Protein AF-A0A934FC05-F1 (afdb_monomer_lite)

Secondary structure (DSSP, 8-state):
-HHHHHHHHHHHHHHHHHHHHHHHHHHHHHHHHHHHHTPEEPTTS-EE--HHHHHHHHHHHHHH--TTEEEEEEEEEEETTEEEEEEEEEEE---SSSPP-EEEEEEEEEPPTT-STT--

Structure (mmCIF, N/CA/C/O backbone):
data_AF-A0A934FC05-F1
#
_entry.id   AF-A0A934FC05-F1
#
loop_
_atom_site.group_PDB
_atom_site.id
_atom_site.type_symbol
_atom_site.label_atom_id
_atom_site.label_alt_id
_atom_site.label_comp_id
_atom_site.label_asym_id
_atom_site.label_entity_id
_atom_site.label_seq_id
_atom_site.pdbx_PDB_ins_code
_atom_site.Cartn_x
_atom_site.Cartn_y
_atom_site.Cartn_z
_atom_site.occupancy
_atom_site.B_iso_or_equiv
_atom_site.auth_seq_id
_atom_site.auth_comp_id
_atom_site.auth_asym_id
_atom_site.auth_atom_id
_atom_site.pdbx_PDB_model_num
ATOM 1 N N . MET A 1 1 ? 34.378 2.377 -24.414 1.00 62.81 1 MET A N 1
ATOM 2 C CA . MET A 1 1 ? 33.024 2.973 -24.472 1.00 62.81 1 MET A CA 1
ATOM 3 C C . MET A 1 1 ? 31.894 2.089 -23.912 1.00 62.81 1 MET A C 1
ATOM 5 O O . MET A 1 1 ? 31.074 2.661 -23.210 1.00 62.81 1 MET A O 1
ATOM 9 N N . PRO A 1 2 ? 31.811 0.752 -24.110 1.00 78.38 2 PRO A N 1
ATOM 10 C CA . PRO A 1 2 ? 30.619 -0.014 -23.688 1.00 78.38 2 PRO A CA 1
ATOM 11 C C . PRO A 1 2 ? 30.460 -0.163 -22.161 1.00 78.38 2 PRO A C 1
ATOM 13 O O . PRO A 1 2 ? 29.342 -0.198 -21.657 1.00 78.38 2 PRO A O 1
ATOM 16 N N . ILE A 1 3 ? 31.567 -0.183 -21.410 1.00 87.00 3 ILE A N 1
ATOM 17 C CA . ILE A 1 3 ? 31.554 -0.315 -19.941 1.00 87.00 3 ILE A CA 1
ATOM 18 C C . ILE A 1 3 ? 30.929 0.916 -19.271 1.00 87.00 3 ILE A C 1
ATOM 20 O O . ILE A 1 3 ? 30.134 0.775 -18.348 1.00 87.00 3 ILE A O 1
ATOM 24 N N . MET A 1 4 ? 31.233 2.120 -19.767 1.00 89.38 4 MET A N 1
ATOM 25 C CA . MET A 1 4 ? 30.676 3.363 -19.221 1.00 89.38 4 MET A CA 1
ATOM 26 C C . MET A 1 4 ? 29.159 3.432 -19.411 1.00 89.38 4 MET A C 1
ATOM 28 O O . MET A 1 4 ? 28.445 3.822 -18.494 1.00 89.38 4 MET A O 1
ATOM 32 N N . SER A 1 5 ? 28.650 3.002 -20.568 1.00 87.19 5 SER A N 1
ATOM 33 C CA . SER A 1 5 ? 27.208 2.960 -20.833 1.00 87.19 5 SER A CA 1
ATOM 34 C C . SER A 1 5 ? 26.481 1.968 -19.920 1.00 87.19 5 SER A C 1
ATOM 36 O O . SER A 1 5 ? 25.445 2.314 -19.361 1.00 87.19 5 SER A O 1
ATOM 38 N N . LEU A 1 6 ? 27.039 0.769 -19.712 1.00 88.12 6 LEU A N 1
ATOM 39 C CA . LEU A 1 6 ? 26.477 -0.221 -18.780 1.00 88.12 6 LEU A CA 1
ATOM 40 C C . LEU A 1 6 ? 26.489 0.283 -17.334 1.00 88.12 6 LEU A C 1
ATOM 42 O O . LEU A 1 6 ? 25.517 0.095 -16.607 1.00 88.12 6 LEU A O 1
ATOM 46 N N . PHE A 1 7 ? 27.564 0.964 -16.935 1.00 89.50 7 PHE A N 1
ATOM 47 C CA . PHE A 1 7 ? 27.677 1.564 -15.611 1.00 89.50 7 PHE A CA 1
ATOM 48 C C . PHE A 1 7 ? 26.612 2.647 -15.381 1.00 89.50 7 PHE A C 1
ATOM 50 O O . PHE A 1 7 ? 25.906 2.613 -14.374 1.00 89.50 7 PHE A O 1
ATOM 57 N N . LEU A 1 8 ? 26.433 3.561 -16.341 1.00 91.19 8 LEU A N 1
ATOM 58 C CA . LEU A 1 8 ? 25.408 4.608 -16.266 1.00 91.19 8 LEU A CA 1
ATOM 59 C C . LEU A 1 8 ? 23.987 4.030 -16.252 1.00 91.19 8 LEU A C 1
ATOM 61 O O . LEU A 1 8 ? 23.158 4.475 -15.459 1.00 91.19 8 LEU A O 1
ATOM 65 N N . LEU A 1 9 ? 23.715 3.009 -17.071 1.00 90.38 9 LEU A N 1
ATOM 66 C CA . LEU A 1 9 ? 22.433 2.298 -17.057 1.00 90.38 9 LEU A CA 1
ATOM 67 C C . LEU A 1 9 ? 22.178 1.608 -15.713 1.00 90.38 9 LEU A C 1
ATOM 69 O O . LEU A 1 9 ? 21.054 1.651 -15.219 1.00 90.38 9 LEU A O 1
ATOM 73 N N . GLY A 1 10 ? 23.208 1.025 -15.095 1.00 90.00 10 GLY A N 1
ATOM 74 C CA . GLY A 1 10 ? 23.106 0.424 -13.764 1.00 90.00 10 GLY A CA 1
ATOM 75 C C . GLY A 1 10 ? 22.768 1.443 -12.675 1.00 90.00 10 GLY A C 1
ATOM 76 O O . GLY A 1 10 ? 21.893 1.189 -11.846 1.00 90.00 10 GLY A O 1
ATOM 77 N N . ILE A 1 11 ? 23.399 2.623 -12.703 1.00 92.00 11 ILE A N 1
ATOM 78 C CA . ILE A 1 11 ? 23.074 3.716 -11.772 1.00 92.00 11 ILE A CA 1
ATOM 79 C C . ILE A 1 11 ? 21.636 4.190 -11.983 1.00 92.00 11 ILE A C 1
ATOM 81 O O . ILE A 1 11 ? 20.902 4.354 -11.010 1.00 92.00 11 ILE A O 1
ATOM 85 N N . LEU A 1 12 ? 21.214 4.376 -13.235 1.00 92.50 12 LEU A N 1
ATOM 86 C CA . LEU A 1 12 ? 19.858 4.814 -13.555 1.00 92.50 12 LEU A CA 1
ATOM 87 C C . LEU A 1 12 ? 18.809 3.786 -13.095 1.00 92.50 12 LEU A C 1
ATOM 89 O O . LEU A 1 12 ? 17.814 4.156 -12.471 1.00 92.50 12 LEU A O 1
ATOM 93 N N . ASP A 1 13 ? 19.053 2.494 -13.335 1.00 90.81 13 ASP A N 1
ATOM 94 C CA . ASP A 1 13 ? 18.189 1.396 -12.883 1.00 90.81 13 ASP A CA 1
ATOM 95 C C . ASP A 1 13 ? 18.052 1.366 -11.356 1.00 90.81 13 ASP A C 1
ATOM 97 O O . ASP A 1 13 ? 16.942 1.245 -10.822 1.00 90.81 13 ASP A O 1
ATOM 101 N N . TYR A 1 14 ? 19.167 1.561 -10.646 1.00 90.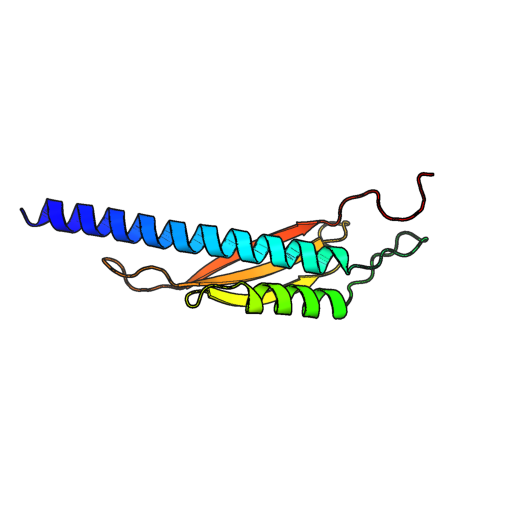69 14 TYR A N 1
ATOM 102 C CA . TYR A 1 14 ? 19.182 1.663 -9.191 1.00 90.69 14 TYR A CA 1
ATOM 103 C C . TYR A 1 14 ? 18.429 2.901 -8.693 1.00 90.69 14 TYR A C 1
ATOM 105 O O . TYR A 1 14 ? 17.572 2.780 -7.815 1.00 90.69 14 TYR A O 1
ATOM 113 N N . MET A 1 15 ? 18.710 4.082 -9.249 1.00 93.69 15 MET A N 1
ATOM 114 C CA . MET A 1 15 ? 18.087 5.343 -8.835 1.00 93.69 15 MET A CA 1
ATOM 115 C C . MET A 1 15 ? 16.573 5.315 -9.030 1.00 93.69 15 MET A C 1
ATOM 117 O O . MET A 1 15 ? 15.832 5.631 -8.101 1.00 93.69 15 MET A O 1
ATOM 121 N N . VAL A 1 16 ? 16.098 4.867 -10.197 1.00 93.88 16 VAL A N 1
ATOM 122 C CA . VAL A 1 16 ? 14.657 4.778 -10.474 1.00 93.88 16 VAL A CA 1
ATOM 123 C C . VAL A 1 16 ? 14.000 3.731 -9.580 1.00 93.88 16 VAL A C 1
ATOM 125 O O . VAL A 1 16 ? 12.926 3.981 -9.038 1.00 93.88 16 VAL A O 1
ATOM 128 N N . THR A 1 17 ? 14.639 2.577 -9.366 1.00 93.25 17 THR A N 1
ATOM 129 C CA . THR A 1 17 ? 14.099 1.562 -8.448 1.00 93.25 17 THR A CA 1
ATOM 130 C C . THR A 1 17 ? 13.984 2.101 -7.021 1.00 93.25 17 THR A C 1
ATOM 132 O O . THR A 1 17 ? 12.951 1.898 -6.387 1.00 93.25 17 THR A O 1
ATOM 135 N N . ASN A 1 18 ? 14.985 2.837 -6.530 1.00 93.12 18 ASN A N 1
ATOM 136 C CA . ASN A 1 18 ? 14.934 3.450 -5.201 1.00 93.12 18 ASN A CA 1
ATOM 137 C C . ASN A 1 18 ? 13.875 4.548 -5.103 1.00 93.12 18 ASN A C 1
ATOM 139 O O . ASN A 1 18 ? 13.139 4.576 -4.122 1.00 93.12 18 ASN A O 1
ATOM 143 N N . ALA A 1 19 ? 13.741 5.403 -6.120 1.00 94.62 19 ALA A N 1
ATOM 144 C CA . ALA A 1 19 ? 12.694 6.422 -6.151 1.00 94.62 19 ALA A CA 1
ATOM 145 C C . ALA A 1 19 ? 11.298 5.787 -6.051 1.00 94.62 19 ALA A C 1
ATOM 147 O O . ALA A 1 19 ? 10.494 6.189 -5.212 1.00 94.62 19 ALA A O 1
ATOM 148 N N . ARG A 1 20 ? 11.050 4.717 -6.821 1.00 94.94 20 ARG A N 1
ATOM 149 C CA . ARG A 1 20 ? 9.793 3.955 -6.755 1.00 94.94 20 ARG A CA 1
ATOM 150 C C . ARG A 1 20 ? 9.554 3.336 -5.378 1.00 94.94 20 ARG A C 1
ATOM 152 O O . ARG A 1 20 ? 8.428 3.358 -4.881 1.00 94.94 20 ARG A O 1
ATOM 159 N N . VAL A 1 21 ? 10.592 2.768 -4.759 1.00 95.00 21 VAL A N 1
ATOM 160 C CA . VAL A 1 21 ? 10.509 2.209 -3.397 1.00 95.00 21 VAL A CA 1
ATOM 161 C C . VAL A 1 21 ? 10.155 3.300 -2.391 1.00 95.00 21 VAL A C 1
ATOM 163 O O . VAL A 1 21 ? 9.237 3.116 -1.603 1.00 95.00 21 VAL A O 1
ATOM 166 N N . MET A 1 22 ? 10.822 4.450 -2.438 1.00 95.31 22 MET A N 1
ATOM 167 C CA . MET A 1 22 ? 10.565 5.547 -1.503 1.00 95.31 22 MET A CA 1
ATOM 168 C C . MET A 1 22 ? 9.159 6.133 -1.662 1.00 95.31 22 MET A C 1
ATOM 170 O O . MET A 1 22 ? 8.479 6.355 -0.663 1.00 95.31 22 MET A O 1
ATOM 174 N N . GLU A 1 23 ? 8.682 6.311 -2.897 1.00 95.69 23 GLU A N 1
ATOM 175 C CA . GLU A 1 23 ? 7.313 6.778 -3.159 1.00 95.69 23 GLU A CA 1
ATOM 176 C C . GLU A 1 23 ? 6.274 5.795 -2.594 1.00 95.69 23 GLU A C 1
ATOM 178 O O . GLU A 1 23 ? 5.316 6.182 -1.928 1.00 95.69 23 GLU A O 1
ATOM 183 N N . THR A 1 24 ? 6.499 4.494 -2.775 1.00 95.12 24 THR A N 1
ATOM 184 C CA . THR A 1 24 ? 5.593 3.461 -2.251 1.00 95.12 24 THR A CA 1
ATOM 185 C C . THR A 1 24 ? 5.664 3.283 -0.741 1.00 95.12 24 THR A C 1
ATOM 187 O O . THR A 1 24 ? 4.636 2.978 -0.137 1.00 95.12 24 THR A O 1
ATOM 190 N N . VAL A 1 25 ? 6.825 3.510 -0.121 1.00 95.88 25 VAL A N 1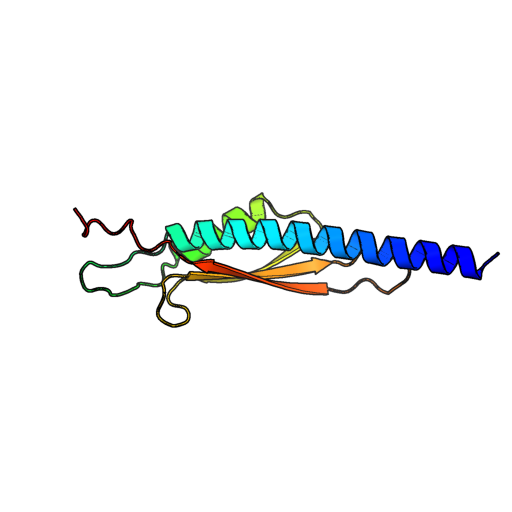
ATOM 191 C CA . VAL A 1 25 ? 6.959 3.613 1.340 1.00 95.88 25 VAL A CA 1
ATOM 192 C C . VAL A 1 25 ? 6.121 4.776 1.858 1.00 95.88 25 VAL A C 1
ATOM 194 O O . VAL A 1 25 ? 5.339 4.570 2.779 1.00 95.88 25 VAL A O 1
ATOM 197 N N . ALA A 1 26 ? 6.221 5.960 1.247 1.00 95.19 26 ALA A N 1
ATOM 198 C CA . ALA A 1 26 ? 5.462 7.134 1.676 1.00 95.19 26 ALA A CA 1
ATOM 199 C C . ALA A 1 26 ? 3.943 6.901 1.592 1.00 95.19 26 ALA A C 1
ATOM 201 O O . ALA A 1 26 ? 3.209 7.202 2.533 1.00 95.19 26 ALA A O 1
ATOM 202 N N . VAL A 1 27 ? 3.468 6.291 0.500 1.00 95.69 27 VAL A N 1
ATOM 203 C CA . VAL A 1 27 ? 2.047 5.933 0.352 1.00 95.69 27 VAL A CA 1
ATOM 204 C C . VAL A 1 27 ? 1.622 4.856 1.357 1.00 95.69 27 VAL A C 1
ATOM 206 O O . VAL A 1 27 ? 0.540 4.951 1.939 1.00 95.69 27 VAL A O 1
ATOM 209 N N . ALA A 1 28 ? 2.453 3.832 1.582 1.00 95.31 28 ALA A N 1
ATOM 210 C CA . ALA A 1 28 ? 2.173 2.784 2.563 1.00 95.31 28 ALA A CA 1
ATOM 211 C C . ALA A 1 28 ? 2.117 3.334 3.992 1.00 95.31 28 ALA A C 1
ATOM 213 O O . ALA A 1 28 ? 1.253 2.919 4.761 1.00 95.31 28 ALA A O 1
ATOM 214 N N . ASP A 1 29 ? 2.999 4.273 4.332 1.00 94.56 29 ASP A N 1
ATOM 215 C CA . ASP A 1 29 ? 3.050 4.911 5.644 1.00 94.56 29 ASP A CA 1
ATOM 216 C C . ASP A 1 29 ? 1.836 5.812 5.891 1.00 94.56 29 ASP A C 1
ATOM 218 O O . ASP A 1 29 ? 1.190 5.707 6.935 1.00 94.56 29 ASP A O 1
ATOM 222 N N . LEU A 1 30 ? 1.442 6.613 4.895 1.00 93.44 30 LEU A N 1
ATOM 223 C CA . LEU A 1 30 ? 0.216 7.411 4.952 1.00 93.44 30 LEU A CA 1
ATOM 224 C C . LEU A 1 30 ? -1.024 6.526 5.146 1.00 93.44 30 LEU A C 1
ATOM 226 O O . LEU A 1 30 ? -1.856 6.792 6.013 1.00 93.44 30 LEU A O 1
ATOM 230 N N . ALA A 1 31 ? -1.135 5.450 4.363 1.00 94.44 31 ALA A N 1
ATOM 231 C CA . ALA A 1 31 ? -2.229 4.491 4.478 1.00 94.44 31 ALA A CA 1
ATOM 232 C C . ALA A 1 31 ? -2.250 3.800 5.849 1.00 94.44 31 ALA A C 1
ATOM 234 O O . ALA A 1 31 ? -3.317 3.623 6.436 1.00 94.44 31 ALA A O 1
ATOM 235 N N . ALA A 1 32 ? -1.080 3.434 6.375 1.00 92.81 32 ALA A N 1
ATOM 236 C CA . ALA A 1 32 ? -0.951 2.805 7.681 1.00 92.81 32 ALA A CA 1
ATOM 237 C C . ALA 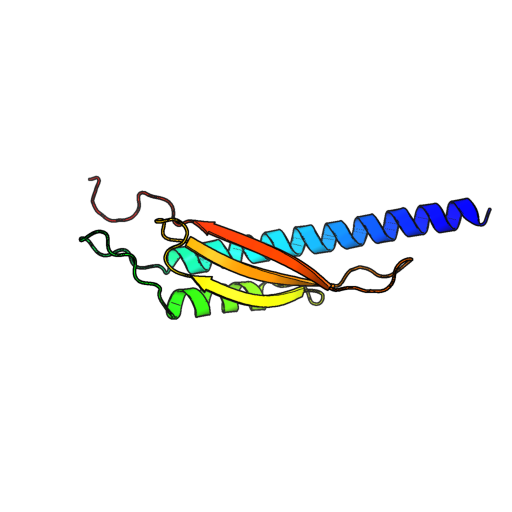A 1 32 ? -1.393 3.746 8.811 1.00 92.81 32 ALA A C 1
ATOM 239 O O . ALA A 1 32 ? -2.138 3.325 9.694 1.00 92.81 32 ALA A O 1
ATOM 240 N N . HIS A 1 33 ? -1.014 5.024 8.760 1.00 91.44 33 HIS A N 1
ATOM 241 C CA . HIS A 1 33 ? -1.479 6.018 9.729 1.00 91.44 33 HIS A CA 1
ATOM 242 C C . HIS A 1 33 ? -2.985 6.283 9.614 1.00 91.44 33 HIS A C 1
ATOM 244 O O . HIS A 1 33 ? -3.660 6.343 10.639 1.00 91.44 33 HIS A O 1
ATOM 250 N N . ALA A 1 34 ? -3.532 6.362 8.397 1.00 89.94 34 ALA A N 1
ATOM 251 C CA . ALA A 1 34 ? -4.973 6.521 8.189 1.00 89.94 34 ALA A CA 1
ATOM 252 C C . ALA A 1 34 ? -5.774 5.339 8.767 1.00 89.94 34 ALA A C 1
ATOM 254 O O . ALA A 1 34 ? -6.760 5.541 9.467 1.00 89.94 34 ALA A O 1
ATOM 255 N N . GLY A 1 35 ? -5.325 4.099 8.542 1.00 88.25 35 GLY A N 1
ATOM 256 C CA . GLY A 1 35 ? -5.963 2.922 9.142 1.00 88.25 35 GLY A CA 1
ATOM 257 C C . GLY A 1 35 ? -5.784 2.841 10.656 1.00 88.25 35 GLY A C 1
ATOM 258 O O . GLY A 1 35 ? -6.682 2.374 11.351 1.00 88.25 35 GLY A O 1
ATOM 259 N N . ALA A 1 36 ? -4.645 3.306 11.178 1.00 87.88 36 ALA A N 1
ATOM 260 C CA . ALA A 1 36 ? -4.396 3.341 12.614 1.00 87.88 36 ALA A CA 1
ATOM 261 C C . ALA A 1 36 ? -5.320 4.328 13.340 1.00 87.88 36 ALA A C 1
ATOM 263 O O . ALA A 1 36 ? -5.754 4.012 14.441 1.00 87.88 36 ALA A O 1
ATOM 264 N N . GLN A 1 37 ? -5.658 5.472 12.730 1.00 84.94 37 GLN A N 1
ATOM 265 C CA . GLN A 1 37 ? -6.600 6.462 13.284 1.00 84.94 37 GLN A CA 1
ATOM 266 C C . GLN A 1 37 ? -8.025 5.918 13.465 1.00 84.94 37 GLN A C 1
ATOM 268 O O . GLN A 1 37 ? -8.750 6.388 14.334 1.00 84.94 37 GLN A O 1
ATOM 273 N N . GLU A 1 38 ? -8.396 4.893 12.700 1.00 84.94 38 GLU A N 1
ATOM 274 C CA . GLU A 1 38 ? -9.701 4.228 12.785 1.00 84.94 38 GLU A CA 1
ATOM 275 C C . GLU A 1 38 ? -9.731 3.104 13.845 1.00 84.94 38 GLU A C 1
ATOM 277 O O . GLU A 1 38 ? -10.725 2.388 14.004 1.00 84.94 38 GLU A O 1
ATOM 282 N N . ILE A 1 39 ? -8.626 2.886 14.568 1.00 81.06 39 ILE A N 1
ATOM 283 C CA . ILE A 1 39 ? -8.570 1.901 15.649 1.00 81.06 39 ILE A CA 1
ATOM 284 C C . ILE A 1 39 ? -9.266 2.482 16.877 1.00 81.06 39 ILE A C 1
ATOM 286 O O . ILE A 1 39 ? -8.826 3.472 17.459 1.00 81.06 39 ILE A O 1
ATOM 290 N N . THR A 1 40 ? -10.333 1.820 17.316 1.00 75.44 40 THR A N 1
ATOM 291 C CA . THR A 1 40 ? -11.030 2.189 18.547 1.00 75.44 40 THR A CA 1
ATOM 292 C C . THR A 1 40 ? -10.321 1.588 19.759 1.00 75.44 40 THR A C 1
ATOM 294 O O . THR A 1 40 ? -10.141 0.369 19.867 1.00 75.44 40 THR A O 1
ATOM 297 N N . VAL A 1 41 ? -9.936 2.457 20.692 1.00 75.81 41 VAL A N 1
ATOM 298 C CA . VAL A 1 41 ? -9.430 2.077 22.014 1.00 75.81 41 VAL A CA 1
ATOM 299 C C . VAL A 1 41 ? -10.556 2.302 23.014 1.00 75.81 41 VAL A C 1
ATOM 301 O O . VAL A 1 41 ? -11.050 3.423 23.147 1.00 75.81 41 VAL A O 1
ATOM 304 N N . LEU A 1 42 ? -11.003 1.236 23.670 1.00 75.62 42 LEU A N 1
ATOM 305 C CA . LEU A 1 42 ? -12.054 1.328 24.676 1.00 75.62 42 LEU A CA 1
ATOM 306 C C . LEU A 1 42 ? -11.503 1.934 25.983 1.00 75.62 42 LEU A C 1
ATOM 308 O O . LEU A 1 42 ? -10.297 1.865 26.237 1.00 75.62 42 LEU A O 1
ATOM 312 N N . PRO A 1 43 ? -12.376 2.494 26.844 1.00 68.12 43 PRO A N 1
ATOM 313 C CA . PRO A 1 43 ? -11.979 3.071 28.135 1.00 68.12 43 PRO A CA 1
ATOM 314 C C . PRO A 1 43 ? -11.316 2.080 29.104 1.00 68.12 43 PRO A C 1
ATOM 316 O O . PRO A 1 43 ? -10.606 2.494 30.013 1.00 68.12 43 PRO A O 1
ATOM 319 N N . ASP A 1 44 ? -11.528 0.777 28.913 1.00 74.50 44 ASP A N 1
ATOM 320 C CA . ASP A 1 44 ? -10.881 -0.303 29.669 1.00 74.50 44 ASP A CA 1
ATOM 321 C C . ASP A 1 44 ? -9.462 -0.636 29.157 1.00 74.50 44 ASP A C 1
ATOM 323 O O . ASP A 1 44 ? -8.814 -1.562 29.647 1.00 74.50 44 ASP A O 1
ATOM 327 N N . GLY A 1 45 ? -8.972 0.105 28.155 1.00 68.88 45 GLY A N 1
ATOM 328 C CA . GLY A 1 45 ? -7.679 -0.117 27.511 1.00 68.88 45 GLY A CA 1
ATOM 329 C C . GLY A 1 45 ? -7.684 -1.255 26.487 1.00 68.88 45 GLY A C 1
ATOM 330 O O . GLY A 1 45 ? -6.619 -1.616 25.967 1.00 68.88 45 GLY A O 1
ATOM 331 N N . THR A 1 46 ? -8.845 -1.838 26.167 1.00 74.94 46 THR A N 1
ATOM 332 C CA . THR A 1 46 ? -8.929 -2.851 25.113 1.00 74.94 46 THR A CA 1
ATOM 333 C C . THR A 1 46 ? -8.810 -2.199 23.735 1.00 74.94 46 THR A C 1
ATOM 335 O O . THR A 1 46 ? -9.473 -1.222 23.392 1.00 74.94 46 THR A O 1
ATOM 338 N N . ILE A 1 47 ? -7.899 -2.741 22.925 1.00 72.38 47 ILE A N 1
ATOM 339 C CA . ILE A 1 47 ? -7.659 -2.301 21.550 1.00 72.38 47 ILE A CA 1
ATOM 340 C C . ILE A 1 47 ? -8.422 -3.260 20.651 1.00 72.38 47 ILE A C 1
ATOM 342 O O . ILE A 1 47 ? -8.054 -4.435 20.555 1.00 72.38 47 ILE A O 1
ATOM 346 N N . THR A 1 48 ? -9.463 -2.770 19.988 1.00 69.56 48 THR A N 1
ATOM 347 C CA . THR A 1 48 ? -10.217 -3.580 19.030 1.00 69.56 48 THR A CA 1
ATOM 348 C C . THR A 1 48 ? -9.655 -3.370 17.630 1.00 69.56 48 THR A C 1
ATOM 350 O O . THR A 1 48 ? -9.550 -2.253 17.132 1.00 69.56 48 THR A O 1
ATOM 353 N N . ALA A 1 49 ? -9.235 -4.464 16.991 1.00 66.88 49 ALA A N 1
ATOM 354 C CA . ALA A 1 49 ? -8.856 -4.446 15.586 1.00 66.88 49 ALA A CA 1
ATOM 355 C C . ALA A 1 49 ? -10.113 -4.189 14.748 1.00 66.88 49 ALA A C 1
ATOM 357 O O . ALA A 1 49 ? -10.995 -5.044 14.680 1.00 66.88 49 ALA A O 1
ATOM 358 N N . THR A 1 50 ? -10.221 -3.009 14.141 1.00 70.38 50 THR A N 1
ATOM 359 C CA . THR A 1 50 ? -11.403 -2.651 13.358 1.00 70.38 50 THR A CA 1
ATOM 360 C C . THR A 1 50 ? -11.233 -3.117 11.911 1.00 70.38 50 THR A C 1
ATOM 362 O O . THR A 1 50 ? -10.280 -2.762 11.213 1.00 70.38 50 THR A O 1
ATOM 365 N N . THR A 1 51 ? -12.195 -3.901 11.415 1.00 77.19 51 THR A N 1
ATOM 366 C CA . THR A 1 51 ? -12.315 -4.210 9.977 1.00 77.19 51 THR A CA 1
ATOM 367 C C . THR A 1 51 ? -12.439 -2.922 9.154 1.00 77.19 51 THR A C 1
ATOM 369 O O . THR A 1 51 ? -11.956 -2.861 8.025 1.00 77.19 51 THR A O 1
ATOM 372 N N . ALA A 1 52 ? -13.014 -1.871 9.754 1.00 82.19 52 ALA A N 1
ATOM 373 C CA . ALA A 1 52 ? -13.050 -0.520 9.208 1.00 82.19 52 ALA A CA 1
ATOM 374 C C . ALA A 1 52 ? -11.639 0.029 8.938 1.00 82.19 52 ALA A C 1
ATOM 376 O O . ALA A 1 52 ? -11.358 0.404 7.803 1.00 82.19 52 ALA A O 1
ATOM 377 N N . GLY A 1 53 ? -10.714 -0.029 9.907 1.00 85.38 53 GLY A N 1
ATOM 378 C CA . GLY A 1 53 ? -9.339 0.448 9.722 1.00 85.38 53 GLY A CA 1
ATOM 379 C C . GLY A 1 53 ? -8.598 -0.266 8.592 1.00 85.38 53 GLY A C 1
ATOM 380 O O . GLY A 1 53 ? -7.911 0.382 7.800 1.00 85.38 53 GLY A O 1
ATOM 381 N N . ASN A 1 54 ? -8.813 -1.579 8.434 1.00 90.25 54 ASN A N 1
ATOM 382 C CA . ASN A 1 54 ? -8.267 -2.328 7.295 1.00 90.25 54 ASN A CA 1
ATOM 383 C C . ASN A 1 54 ? -8.790 -1.795 5.952 1.00 90.25 54 ASN A C 1
ATOM 385 O O . ASN A 1 54 ? -8.015 -1.618 5.009 1.00 90.25 54 ASN A O 1
ATOM 389 N N . GLY A 1 55 ? -10.098 -1.532 5.871 1.00 91.69 55 GLY A N 1
ATOM 390 C CA . GLY A 1 55 ? -10.740 -0.979 4.679 1.00 91.69 55 GLY A CA 1
ATOM 391 C C . GLY A 1 55 ? -10.262 0.437 4.354 1.00 91.69 55 GLY A C 1
ATOM 392 O O . GLY A 1 55 ? -9.969 0.730 3.193 1.00 91.69 55 GLY A O 1
ATOM 393 N N . ILE A 1 56 ? -10.111 1.292 5.369 1.00 91.62 56 ILE A N 1
ATOM 394 C CA . ILE A 1 56 ? -9.616 2.665 5.213 1.00 91.62 56 ILE A CA 1
ATOM 395 C C . ILE A 1 56 ? -8.169 2.662 4.719 1.00 91.62 56 ILE A C 1
ATOM 397 O O . ILE A 1 56 ? -7.891 3.247 3.673 1.00 91.62 56 ILE A O 1
ATOM 401 N N . ALA A 1 57 ? -7.260 1.939 5.379 1.00 92.69 57 ALA A N 1
ATOM 402 C CA . ALA A 1 57 ? -5.869 1.849 4.929 1.00 92.69 57 ALA A CA 1
ATOM 403 C C . ALA A 1 57 ? -5.757 1.286 3.502 1.00 92.69 57 ALA A C 1
ATOM 405 O O . ALA A 1 57 ? -5.006 1.817 2.682 1.00 92.69 57 ALA A O 1
ATOM 406 N N . ALA A 1 58 ? -6.544 0.260 3.159 1.00 94.88 58 ALA A N 1
ATOM 407 C CA . ALA A 1 58 ? -6.573 -0.263 1.795 1.00 94.88 58 ALA A CA 1
ATOM 408 C C . ALA A 1 58 ? -7.082 0.776 0.782 1.00 94.88 58 ALA A C 1
ATOM 410 O O . ALA A 1 58 ? -6.529 0.887 -0.313 1.00 94.88 58 ALA A O 1
ATOM 411 N N . THR A 1 59 ? -8.106 1.552 1.139 1.00 95.12 59 THR A N 1
ATOM 412 C CA . THR A 1 59 ? -8.671 2.603 0.281 1.00 95.12 59 THR A CA 1
ATOM 413 C C . THR A 1 59 ? -7.668 3.732 0.062 1.00 95.12 59 THR A C 1
ATOM 415 O O . THR A 1 59 ? -7.391 4.080 -1.083 1.00 95.12 59 THR A O 1
ATOM 418 N N . TYR A 1 60 ? -7.047 4.248 1.127 1.00 94.38 60 TYR A N 1
ATOM 419 C CA . TYR A 1 60 ? -6.017 5.289 1.026 1.00 94.38 60 TYR A CA 1
ATOM 420 C C . TYR A 1 60 ? -4.829 4.834 0.180 1.00 94.38 60 TYR A C 1
ATOM 422 O O . TYR A 1 60 ? -4.398 5.567 -0.711 1.00 94.38 60 TYR A O 1
ATOM 430 N N . PHE A 1 61 ? -4.345 3.605 0.397 1.00 95.81 61 PHE A N 1
ATOM 431 C CA . PHE A 1 61 ? -3.263 3.059 -0.414 1.00 95.81 61 PHE A CA 1
ATOM 432 C C . PHE A 1 61 ? -3.668 2.960 -1.887 1.00 95.81 61 PHE A C 1
ATOM 434 O O . PHE A 1 61 ? -2.930 3.404 -2.758 1.00 95.81 61 PHE A O 1
ATOM 441 N N . ASN A 1 62 ? -4.837 2.391 -2.192 1.00 95.81 62 ASN A N 1
ATOM 442 C CA . ASN A 1 62 ? -5.266 2.196 -3.579 1.00 95.81 62 ASN A CA 1
ATOM 443 C C . ASN A 1 62 ? -5.554 3.505 -4.322 1.00 95.81 62 ASN A C 1
ATOM 445 O O . ASN A 1 62 ? -5.382 3.534 -5.540 1.00 95.81 62 ASN A O 1
ATOM 449 N N . THR A 1 63 ? -5.944 4.561 -3.609 1.00 95.50 63 THR A N 1
ATOM 450 C CA . THR A 1 63 ? -6.165 5.899 -4.175 1.00 95.50 63 THR A CA 1
ATOM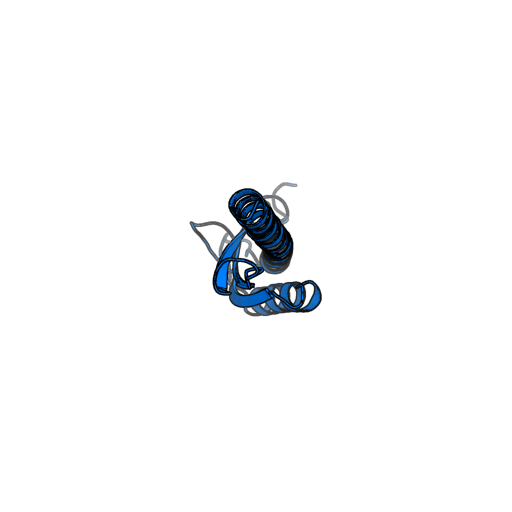 451 C C . THR A 1 63 ? -4.853 6.628 -4.459 1.00 95.50 63 THR A C 1
ATOM 453 O O . THR A 1 63 ? -4.737 7.284 -5.487 1.00 95.50 63 THR A O 1
ATOM 456 N N . GLN A 1 64 ? -3.862 6.511 -3.569 1.00 94.81 64 GLN A N 1
ATOM 457 C CA . GLN A 1 64 ? -2.603 7.263 -3.665 1.00 94.81 64 GLN A CA 1
ATOM 458 C C . GLN A 1 64 ? -1.474 6.489 -4.358 1.00 94.81 64 GLN A C 1
ATOM 460 O O . GLN A 1 64 ? -0.430 7.060 -4.668 1.00 94.81 64 GLN A O 1
ATOM 465 N N . ARG A 1 65 ? -1.630 5.176 -4.574 1.00 93.81 65 ARG A N 1
ATOM 466 C CA . ARG A 1 65 ? -0.551 4.349 -5.124 1.00 93.81 65 ARG A CA 1
ATOM 467 C C . ARG A 1 65 ? -0.186 4.765 -6.555 1.00 93.81 65 ARG A C 1
ATOM 469 O O . ARG A 1 65 ? -1.070 4.939 -7.396 1.00 93.81 65 ARG A O 1
ATOM 476 N N . PRO A 1 66 ? 1.110 4.779 -6.888 1.00 92.00 66 PRO A N 1
ATOM 477 C CA . PRO A 1 66 ? 1.534 4.857 -8.275 1.00 92.00 66 PRO A CA 1
ATOM 478 C C . PRO A 1 66 ? 1.253 3.539 -9.015 1.00 92.00 66 PRO A C 1
ATOM 480 O O . PRO A 1 66 ? 1.193 2.462 -8.419 1.00 92.00 66 PRO A O 1
ATOM 483 N N . GLY A 1 67 ? 1.141 3.590 -10.347 1.00 93.75 67 GLY A N 1
ATOM 484 C CA . GLY A 1 67 ? 0.771 2.428 -11.178 1.00 93.75 67 GLY A CA 1
ATOM 485 C C . GLY A 1 67 ? 1.758 1.249 -11.158 1.00 93.75 67 GLY A C 1
ATOM 486 O O . GLY A 1 67 ? 1.439 0.157 -11.619 1.00 93.75 67 GLY A O 1
ATOM 487 N N . TYR A 1 68 ? 2.961 1.443 -10.617 1.00 93.44 68 TYR A N 1
ATOM 488 C CA . TYR A 1 68 ? 3.975 0.401 -10.441 1.00 93.44 68 TYR A CA 1
ATOM 489 C C . TYR A 1 68 ? 3.947 -0.231 -9.032 1.00 93.44 68 TYR A C 1
ATOM 491 O O . TYR A 1 68 ? 4.837 -1.018 -8.693 1.00 93.44 68 TYR A O 1
ATOM 499 N N . ALA A 1 69 ? 2.946 0.109 -8.215 1.00 95.81 69 ALA A N 1
ATOM 500 C CA . ALA A 1 69 ? 2.776 -0.357 -6.847 1.00 95.81 69 ALA A CA 1
ATOM 501 C C . ALA A 1 69 ? 1.477 -1.145 -6.657 1.00 95.81 69 ALA A C 1
ATOM 503 O O . ALA A 1 69 ? 0.441 -0.858 -7.256 1.00 95.81 69 ALA A O 1
ATOM 504 N N . GLN A 1 70 ? 1.515 -2.135 -5.773 1.00 96.06 70 GLN A N 1
ATOM 505 C CA . GLN A 1 70 ? 0.380 -2.994 -5.473 1.00 96.06 70 GLN A CA 1
ATOM 506 C C . GLN A 1 70 ? 0.260 -3.225 -3.971 1.00 96.06 70 GLN A C 1
ATOM 508 O O . GLN A 1 70 ? 1.243 -3.523 -3.296 1.00 96.06 70 GLN A O 1
ATOM 513 N N . LEU A 1 71 ? -0.964 -3.130 -3.455 1.00 95.88 71 LEU A N 1
ATOM 514 C CA . LEU A 1 71 ? -1.261 -3.522 -2.087 1.00 95.88 71 LEU A CA 1
ATOM 515 C C . LEU A 1 71 ? -1.214 -5.049 -1.979 1.00 95.88 71 LEU A C 1
ATOM 517 O O . LEU A 1 71 ? -1.837 -5.738 -2.785 1.00 95.88 71 LEU A O 1
ATOM 521 N N . ASN A 1 72 ? -0.489 -5.572 -0.994 1.00 95.44 72 ASN A N 1
ATOM 522 C CA . ASN A 1 72 ? -0.443 -7.007 -0.722 1.00 95.44 72 ASN A CA 1
ATOM 523 C C . ASN A 1 72 ? -1.357 -7.381 0.448 1.00 95.44 72 ASN A C 1
ATOM 525 O O . ASN A 1 72 ? -2.151 -8.307 0.335 1.00 95.44 72 ASN A O 1
ATOM 529 N N . SER A 1 73 ? -1.243 -6.672 1.570 1.00 94.50 73 SER A N 1
ATOM 530 C CA . SER A 1 73 ? -2.083 -6.911 2.744 1.00 94.50 73 SER A CA 1
ATOM 531 C C . SER A 1 73 ? -2.109 -5.705 3.675 1.00 94.50 73 SER A C 1
ATOM 533 O O . SER A 1 73 ? -1.185 -4.890 3.693 1.00 94.50 73 SER A O 1
ATOM 535 N N . VAL A 1 74 ? -3.172 -5.621 4.469 1.00 93.75 74 VAL A N 1
ATOM 536 C CA . VAL A 1 74 ? -3.354 -4.633 5.534 1.00 93.75 74 VAL A CA 1
ATOM 537 C C . VAL A 1 74 ? -3.748 -5.378 6.800 1.00 93.75 74 VAL A C 1
ATOM 539 O O . VAL A 1 74 ? -4.548 -6.311 6.748 1.00 93.75 74 VAL A O 1
ATOM 542 N N . SER A 1 75 ? -3.158 -4.993 7.926 1.00 91.62 75 SER A N 1
ATOM 543 C CA . SER A 1 75 ? -3.455 -5.561 9.235 1.00 91.62 75 SER A CA 1
ATOM 544 C C . SER A 1 75 ? -3.404 -4.467 10.298 1.00 91.62 75 SER A C 1
ATOM 546 O O . SER A 1 75 ? -2.349 -4.172 10.865 1.00 91.62 75 SER A O 1
ATOM 548 N N . CYS A 1 76 ? -4.560 -3.859 10.538 1.00 89.12 76 CYS A N 1
ATOM 549 C CA . CYS A 1 76 ? -4.819 -2.903 11.599 1.00 89.12 76 CYS A CA 1
ATOM 550 C C . CYS A 1 76 ? -5.318 -3.617 12.854 1.00 89.12 76 CYS A C 1
ATOM 552 O O . CYS A 1 76 ? -6.139 -4.532 12.785 1.00 89.12 76 CYS A O 1
ATOM 554 N N . GLY A 1 77 ? -4.816 -3.194 14.010 1.00 85.44 77 GLY A N 1
ATOM 555 C CA . GLY A 1 77 ? -5.195 -3.744 15.300 1.00 85.44 77 GLY A CA 1
ATOM 556 C C . GLY A 1 77 ? -4.113 -3.519 16.339 1.00 85.44 77 GLY A C 1
ATOM 557 O O . GLY A 1 77 ? -3.578 -2.421 16.476 1.00 85.44 77 GLY A O 1
ATOM 558 N N . ARG A 1 78 ? -3.785 -4.568 17.092 1.00 81.75 78 ARG A N 1
ATOM 559 C CA . ARG A 1 78 ? -2.769 -4.509 18.142 1.00 81.75 78 ARG A CA 1
ATOM 560 C C . ARG A 1 78 ? -1.455 -5.103 17.636 1.00 81.75 78 ARG A C 1
ATOM 562 O O . ARG A 1 78 ? -1.351 -6.315 17.472 1.00 81.75 78 ARG A O 1
ATOM 569 N N . HIS A 1 79 ? -0.438 -4.262 17.452 1.00 80.25 79 HIS A N 1
ATOM 570 C CA . HIS A 1 79 ? 0.935 -4.684 17.144 1.00 80.25 79 HIS A CA 1
ATOM 571 C C . HIS A 1 79 ? 1.848 -4.357 18.324 1.00 80.25 79 HIS A C 1
ATOM 573 O O . HIS A 1 79 ? 1.904 -3.217 18.775 1.00 80.25 79 HIS A O 1
ATOM 579 N N . GLN A 1 80 ? 2.552 -5.363 18.852 1.00 79.50 80 GLN A N 1
ATOM 580 C CA . GLN A 1 80 ? 3.479 -5.222 19.993 1.00 79.50 80 GLN A CA 1
ATOM 581 C C . GLN A 1 80 ? 2.871 -4.500 21.215 1.00 79.50 80 GLN A C 1
ATOM 583 O O . GLN A 1 80 ? 3.526 -3.713 21.891 1.00 79.50 80 GLN A O 1
ATOM 588 N N . GLY A 1 81 ? 1.586 -4.742 21.493 1.00 76.44 81 GLY A N 1
ATOM 589 C CA . GLY A 1 81 ? 0.900 -4.115 22.625 1.00 76.44 81 GLY A CA 1
ATOM 590 C C . GLY A 1 81 ? 0.373 -2.701 22.370 1.00 76.44 81 GLY A C 1
ATOM 591 O O . GLY A 1 81 ? -0.237 -2.140 23.273 1.00 76.44 81 GLY A O 1
ATOM 592 N N . ARG A 1 82 ? 0.560 -2.146 21.167 1.00 79.56 82 ARG A N 1
ATOM 593 C CA . ARG A 1 82 ? 0.137 -0.790 20.794 1.00 79.56 82 ARG A CA 1
ATOM 594 C C . ARG A 1 82 ? -0.873 -0.823 19.638 1.00 79.56 82 ARG A C 1
ATOM 596 O O . ARG A 1 82 ? -0.802 -1.733 18.807 1.00 79.56 82 ARG A O 1
ATOM 603 N N . PRO A 1 83 ? -1.811 0.137 19.569 1.00 84.50 83 PRO A N 1
ATOM 604 C CA . PRO A 1 83 ? -2.688 0.289 18.414 1.00 84.50 83 PRO A CA 1
ATOM 605 C C . PRO A 1 83 ? -1.852 0.715 17.202 1.00 84.50 83 PRO A C 1
ATOM 607 O O . PRO A 1 83 ? -1.214 1.770 17.213 1.00 84.50 83 PRO A O 1
ATOM 610 N N . ALA A 1 84 ? -1.811 -0.130 16.176 1.00 89.62 84 ALA A N 1
ATOM 611 C CA . ALA A 1 84 ? -1.069 0.149 14.955 1.00 89.62 84 ALA A CA 1
ATOM 612 C C . ALA A 1 84 ? -1.712 -0.524 13.745 1.00 89.62 84 ALA A C 1
ATOM 614 O O . ALA A 1 84 ? -2.431 -1.520 13.869 1.00 89.62 84 ALA A O 1
ATOM 615 N N . CYS A 1 85 ? -1.378 -0.025 12.562 1.00 91.25 85 CYS A N 1
ATOM 616 C CA . CYS A 1 85 ? -1.703 -0.685 11.315 1.00 91.25 85 CYS A CA 1
ATOM 617 C C . CYS A 1 85 ? -0.455 -1.009 10.504 1.00 91.25 85 CYS A C 1
ATOM 619 O O . CYS A 1 85 ? 0.380 -0.146 10.256 1.00 91.25 85 CYS A O 1
ATOM 621 N N . LEU A 1 86 ? -0.336 -2.273 10.096 1.00 93.25 86 LEU A N 1
ATOM 622 C CA . LEU A 1 86 ? 0.707 -2.768 9.208 1.00 93.25 86 LEU A CA 1
ATOM 623 C C . LEU A 1 86 ? 0.167 -2.816 7.779 1.00 93.25 86 LEU A C 1
ATOM 625 O O . LEU A 1 86 ? -0.737 -3.596 7.478 1.00 93.25 86 LEU A O 1
ATOM 629 N N . VAL A 1 87 ? 0.778 -2.046 6.886 1.00 95.25 87 VAL A N 1
ATOM 630 C CA . VAL A 1 87 ? 0.516 -2.083 5.447 1.00 95.25 87 VAL A CA 1
ATOM 631 C C . VAL A 1 87 ? 1.696 -2.754 4.760 1.00 95.25 87 VAL A C 1
ATOM 633 O O . VAL A 1 87 ? 2.845 -2.331 4.887 1.00 95.25 87 VAL A O 1
ATOM 636 N N . THR A 1 88 ? 1.416 -3.830 4.030 1.00 96.44 88 THR A N 1
ATOM 637 C CA . THR A 1 88 ? 2.397 -4.508 3.181 1.00 96.44 88 THR A CA 1
ATOM 638 C C . THR A 1 88 ? 2.050 -4.245 1.726 1.00 96.44 88 THR A C 1
ATOM 640 O O . THR A 1 88 ? 0.955 -4.571 1.264 1.00 96.44 88 THR A O 1
ATOM 643 N N . ALA A 1 89 ? 3.005 -3.693 0.992 1.00 96.44 89 ALA A N 1
ATOM 644 C CA . ALA A 1 89 ? 2.880 -3.372 -0.420 1.00 96.44 89 ALA A CA 1
ATOM 645 C C . ALA A 1 89 ? 4.016 -4.010 -1.220 1.00 96.44 89 ALA A C 1
ATOM 647 O O . ALA A 1 89 ? 5.023 -4.461 -0.674 1.00 96.44 89 ALA A O 1
ATOM 648 N N . ARG A 1 90 ? 3.853 -4.062 -2.536 1.00 96.56 90 ARG A N 1
ATOM 649 C CA . ARG A 1 90 ? 4.884 -4.476 -3.481 1.00 96.56 90 ARG A CA 1
ATOM 650 C C . ARG A 1 90 ? 5.084 -3.384 -4.512 1.00 96.56 90 ARG A C 1
ATOM 652 O O . ARG A 1 90 ? 4.118 -2.790 -4.981 1.00 96.56 90 ARG A O 1
ATOM 659 N N . VAL A 1 91 ? 6.331 -3.161 -4.890 1.00 96.31 91 VAL A N 1
ATOM 660 C CA . VAL A 1 91 ? 6.717 -2.200 -5.919 1.00 96.31 91 VAL A CA 1
ATOM 661 C C . VAL A 1 91 ? 7.496 -2.904 -7.019 1.00 96.31 91 VAL A C 1
ATOM 663 O O . VAL A 1 91 ? 8.299 -3.803 -6.754 1.00 96.31 91 VAL A O 1
ATOM 666 N N . ARG A 1 92 ? 7.239 -2.521 -8.266 1.00 95.19 92 ARG A N 1
ATOM 667 C CA . ARG A 1 92 ? 7.920 -3.069 -9.436 1.00 95.19 92 ARG A CA 1
ATOM 668 C C . ARG A 1 92 ? 9.193 -2.273 -9.733 1.00 95.19 92 ARG A C 1
ATOM 670 O O . ARG A 1 92 ? 9.120 -1.061 -9.970 1.00 95.19 92 ARG A O 1
ATOM 677 N N . SER A 1 93 ? 10.348 -2.946 -9.747 1.00 92.12 93 SER A N 1
ATOM 678 C CA . SER A 1 93 ? 11.636 -2.317 -10.086 1.00 92.12 93 SER A CA 1
ATOM 679 C C . SER A 1 93 ? 11.639 -1.724 -11.503 1.00 92.12 93 SER A C 1
ATOM 681 O O . SER A 1 93 ? 10.747 -2.006 -12.311 1.00 92.12 93 SER A O 1
ATOM 683 N N . ALA A 1 94 ? 12.604 -0.849 -11.793 1.00 88.94 94 ALA A N 1
ATOM 684 C CA . ALA A 1 94 ? 12.694 -0.160 -13.080 1.00 88.94 94 ALA A CA 1
ATOM 685 C C . ALA A 1 94 ? 12.922 -1.143 -14.237 1.00 88.94 94 ALA A C 1
ATOM 687 O O . ALA A 1 94 ? 12.087 -1.215 -15.140 1.00 88.94 94 ALA A O 1
ATOM 688 N N . GLY A 1 95 ? 13.958 -1.972 -14.129 1.00 87.00 95 GLY A N 1
ATOM 689 C CA . GLY A 1 95 ? 14.196 -3.097 -15.023 1.00 87.00 95 GLY A CA 1
ATOM 690 C C . GLY A 1 95 ? 14.971 -2.742 -16.294 1.00 87.00 95 GLY A C 1
ATOM 691 O O . GLY A 1 95 ? 14.760 -3.379 -17.322 1.00 87.00 95 GLY A O 1
ATOM 692 N N . TYR A 1 96 ? 15.805 -1.697 -16.259 1.00 83.19 96 TYR A N 1
ATOM 693 C CA . TYR A 1 96 ? 16.572 -1.234 -17.423 1.00 83.19 96 TYR A CA 1
ATOM 694 C C . TYR A 1 96 ? 17.814 -2.086 -17.695 1.00 83.19 96 TYR A C 1
ATOM 696 O O . TYR A 1 96 ? 18.152 -2.321 -18.852 1.00 83.19 96 TYR A O 1
ATOM 704 N N . LEU A 1 97 ? 18.497 -2.530 -16.636 1.00 83.00 97 LEU A N 1
ATOM 705 C CA . LEU A 1 97 ? 19.692 -3.375 -16.730 1.00 83.00 97 LEU A CA 1
ATOM 706 C C . LEU A 1 97 ? 19.449 -4.753 -16.102 1.00 83.00 97 LEU A C 1
ATOM 708 O O . LEU A 1 97 ? 19.889 -5.768 -16.637 1.00 83.00 97 LEU A O 1
ATOM 712 N N . LEU A 1 98 ? 18.744 -4.790 -14.968 1.00 80.50 98 LEU A N 1
ATOM 713 C CA . LEU A 1 98 ? 18.362 -6.022 -14.284 1.00 80.50 98 LEU A CA 1
ATOM 714 C C . LEU A 1 98 ? 16.924 -6.425 -14.637 1.00 80.50 98 LEU A C 1
ATOM 716 O O . LEU A 1 98 ? 16.111 -5.564 -14.961 1.00 80.50 98 LEU A O 1
ATOM 720 N N . PRO A 1 99 ? 16.556 -7.713 -14.529 1.00 85.38 99 PRO A N 1
ATOM 721 C CA . PRO A 1 99 ? 15.175 -8.136 -14.710 1.00 85.38 99 PRO A CA 1
ATOM 722 C C . PRO A 1 99 ? 14.231 -7.413 -13.748 1.00 85.38 99 PRO A C 1
ATOM 724 O O . PRO A 1 99 ? 14.534 -7.219 -12.564 1.00 85.38 99 PRO A O 1
ATOM 727 N N . THR A 1 100 ? 13.051 -7.051 -14.247 1.00 89.88 100 THR A N 1
ATOM 728 C CA . THR A 1 100 ? 11.996 -6.481 -13.416 1.00 89.88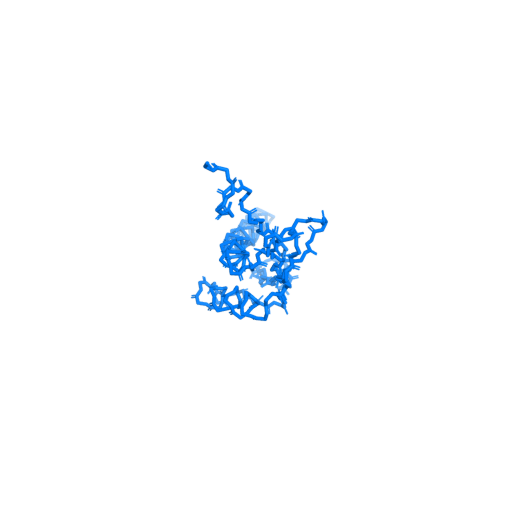 100 THR A CA 1
ATOM 729 C C . THR A 1 100 ? 11.605 -7.466 -12.317 1.00 89.88 100 THR A C 1
ATOM 731 O O . THR A 1 100 ? 11.254 -8.613 -12.588 1.00 89.88 100 THR A O 1
ATOM 734 N N . ARG A 1 101 ? 11.626 -7.012 -11.064 1.00 92.44 101 ARG A N 1
ATOM 735 C CA . ARG A 1 101 ? 11.265 -7.820 -9.897 1.00 92.44 101 ARG A CA 1
ATOM 736 C C . ARG A 1 101 ? 10.356 -7.048 -8.956 1.00 92.44 101 ARG A C 1
ATOM 738 O O . ARG A 1 101 ? 10.363 -5.817 -8.926 1.00 92.44 101 ARG A O 1
ATOM 745 N N . TRP A 1 102 ? 9.596 -7.790 -8.163 1.00 94.44 102 TRP A N 1
ATOM 746 C CA . TRP A 1 102 ? 8.798 -7.226 -7.084 1.00 94.44 102 TRP A CA 1
ATOM 747 C C . TRP A 1 102 ? 9.661 -7.030 -5.841 1.00 94.44 102 TRP A C 1
ATOM 749 O O . TRP A 1 102 ? 10.362 -7.944 -5.408 1.00 94.44 102 TRP A O 1
ATOM 759 N N . VAL A 1 103 ? 9.596 -5.838 -5.258 1.00 93.50 103 VAL A N 1
ATOM 760 C CA . VAL A 1 103 ? 10.203 -5.517 -3.966 1.00 93.50 103 VAL A CA 1
ATOM 761 C C . VAL A 1 103 ? 9.077 -5.327 -2.962 1.00 93.50 103 VAL A C 1
ATOM 763 O O . VAL A 1 103 ? 8.165 -4.537 -3.192 1.00 93.50 103 VAL A O 1
ATOM 766 N N . THR A 1 104 ? 9.112 -6.083 -1.868 1.00 95.81 104 THR A N 1
ATOM 767 C CA . THR A 1 104 ? 8.109 -5.988 -0.804 1.00 95.81 104 THR A CA 1
ATOM 768 C C . THR A 1 104 ? 8.490 -4.885 0.171 1.00 95.81 104 THR A C 1
ATOM 770 O O . THR A 1 104 ? 9.628 -4.822 0.629 1.00 95.81 104 THR A O 1
ATOM 773 N N . ILE A 1 105 ? 7.516 -4.052 0.514 1.00 94.69 105 ILE A N 1
ATOM 774 C CA . ILE A 1 105 ? 7.634 -2.932 1.441 1.00 94.69 105 ILE A CA 1
ATOM 775 C C . ILE A 1 105 ? 6.651 -3.151 2.580 1.00 94.69 105 ILE A C 1
ATOM 777 O O . ILE A 1 105 ? 5.534 -3.629 2.371 1.00 94.69 105 ILE A O 1
ATOM 781 N N . ARG A 1 106 ? 7.079 -2.807 3.792 1.00 94.81 106 ARG A N 1
ATOM 782 C CA . ARG A 1 106 ? 6.273 -2.897 5.007 1.00 94.81 106 ARG A CA 1
ATOM 783 C C . ARG A 1 106 ? 6.327 -1.547 5.706 1.00 94.81 106 ARG A C 1
ATOM 785 O O . ARG A 1 106 ? 7.417 -1.098 6.045 1.00 94.81 106 ARG A O 1
ATOM 792 N N . ALA A 1 107 ? 5.169 -0.939 5.915 1.00 93.12 107 ALA A N 1
ATOM 793 C CA . ALA A 1 107 ? 5.016 0.283 6.694 1.00 93.12 107 ALA A CA 1
ATOM 794 C C . ALA A 1 107 ? 4.118 0.002 7.902 1.00 93.12 107 ALA A C 1
ATOM 796 O O . ALA A 1 107 ? 3.134 -0.733 7.785 1.00 93.12 107 ALA A O 1
ATOM 797 N N . ILE A 1 108 ? 4.475 0.555 9.060 1.00 92.25 108 ILE A N 1
ATOM 798 C CA . ILE A 1 108 ? 3.677 0.477 10.286 1.00 92.25 108 ILE A CA 1
ATOM 799 C C . ILE A 1 108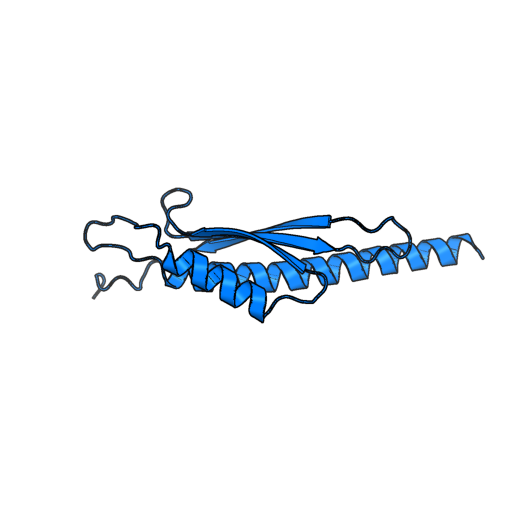 ? 3.378 1.896 10.745 1.00 92.25 108 ILE A C 1
ATOM 801 O O . ILE A 1 108 ? 4.300 2.629 11.091 1.00 92.25 108 ILE A O 1
ATOM 805 N N . GLY A 1 109 ? 2.094 2.232 10.809 1.00 89.06 109 GLY A N 1
ATOM 806 C CA . GLY A 1 109 ? 1.601 3.460 11.421 1.00 89.06 109 GLY A CA 1
ATOM 807 C C . GLY A 1 109 ? 1.088 3.154 12.820 1.00 89.06 109 GLY A C 1
ATOM 808 O O . GLY A 1 109 ? 0.231 2.283 12.983 1.00 89.06 109 GLY A O 1
ATOM 809 N N . TYR A 1 110 ? 1.614 3.842 13.830 1.00 86.25 110 TYR A N 1
ATOM 810 C CA . TYR A 1 110 ? 1.123 3.749 15.206 1.00 86.25 110 TYR A CA 1
ATOM 811 C C . TYR A 1 110 ? 0.122 4.871 15.473 1.00 86.25 110 TYR A C 1
ATOM 813 O O . TYR A 1 110 ? 0.301 5.993 14.999 1.00 86.25 110 TYR A O 1
ATOM 821 N N . LEU A 1 111 ? -0.911 4.593 16.266 1.00 80.94 111 LEU A N 1
ATOM 822 C CA . LEU A 1 111 ? -1.797 5.646 16.755 1.00 80.94 111 LEU A CA 1
ATOM 823 C C . LEU A 1 111 ? -1.088 6.415 17.884 1.00 80.94 111 LEU A C 1
ATOM 825 O O . LEU A 1 111 ? -0.527 5.814 18.805 1.00 80.94 111 LEU A O 1
ATOM 829 N N . ALA A 1 112 ? -1.081 7.747 17.793 1.00 65.44 112 ALA A N 1
ATOM 830 C CA . ALA A 1 112 ? -0.452 8.611 18.786 1.00 65.44 112 ALA A CA 1
ATOM 831 C C . ALA A 1 112 ? -1.173 8.492 20.140 1.00 65.44 112 ALA A C 1
ATOM 833 O O . ALA A 1 112 ? -2.390 8.653 20.231 1.00 65.44 112 ALA A O 1
ATOM 834 N N . HIS A 1 113 ? -0.413 8.205 21.196 1.00 52.88 113 HIS A N 1
ATOM 835 C CA . HIS A 1 113 ? -0.913 8.177 22.569 1.00 52.88 113 HIS A CA 1
ATOM 836 C C . HIS A 1 113 ? -1.280 9.616 22.972 1.00 52.88 113 HIS A C 1
ATOM 838 O O . HIS A 1 113 ? -0.392 10.463 23.030 1.00 52.88 113 HIS A O 1
ATOM 844 N N . GLY A 1 114 ? -2.569 9.912 23.170 1.00 49.59 114 GLY A N 1
ATOM 845 C CA . GLY A 1 114 ? -3.011 11.246 23.609 1.00 49.59 114 GLY A CA 1
ATOM 846 C C . GLY A 1 114 ? -4.391 11.723 23.138 1.00 49.59 114 GLY A C 1
ATOM 847 O O . GLY A 1 114 ? -4.817 12.795 23.547 1.00 49.59 114 GLY A O 1
ATOM 848 N N . VAL A 1 115 ? -5.115 10.969 22.301 1.00 47.00 115 VAL A N 1
ATOM 849 C CA . VAL A 1 115 ? -6.477 11.350 21.844 1.00 47.00 115 VAL A CA 1
ATOM 850 C C . VAL A 1 115 ? -7.607 10.493 22.421 1.00 47.00 115 VAL A C 1
ATOM 852 O O . VAL A 1 115 ? -8.780 10.757 22.154 1.00 47.00 115 VAL A O 1
ATOM 855 N N . THR A 1 116 ? -7.306 9.518 23.280 1.00 50.34 116 THR A N 1
ATOM 856 C CA . THR A 1 116 ? -8.331 8.970 24.174 1.00 50.34 116 THR A CA 1
ATOM 857 C C . THR A 1 116 ? -8.591 10.007 25.262 1.00 50.34 116 THR A C 1
ATOM 859 O O . THR A 1 116 ? -7.727 10.241 26.100 1.00 50.34 116 THR A O 1
ATOM 862 N N . ARG A 1 117 ? -9.762 10.651 25.194 1.00 51.22 117 ARG A N 1
ATOM 863 C CA . ARG A 1 117 ? -10.401 11.537 26.190 1.00 51.22 117 ARG A CA 1
ATOM 864 C C . ARG A 1 117 ? -10.235 11.026 27.642 1.00 51.22 117 ARG A C 1
ATOM 866 O O . ARG A 1 117 ? -11.152 10.432 28.197 1.00 51.22 117 ARG A O 1
ATOM 873 N N . GLY A 1 118 ? -9.064 11.221 28.235 1.00 43.69 118 GLY A N 1
ATOM 874 C CA . GLY A 1 118 ? -8.739 10.724 29.576 1.00 43.69 118 GLY A CA 1
ATOM 875 C C . GLY A 1 118 ? -7.652 11.508 30.310 1.00 43.69 118 GLY A C 1
ATOM 876 O O . GLY A 1 118 ? -7.600 11.408 31.526 1.00 43.69 118 GLY A O 1
ATOM 877 N N . ASP A 1 119 ? -6.863 12.330 29.610 1.00 39.69 119 ASP A N 1
ATOM 878 C CA . ASP A 1 119 ? -5.872 13.233 30.217 1.00 39.69 119 ASP A CA 1
ATOM 879 C C . ASP A 1 119 ? -6.303 14.712 30.082 1.00 39.69 119 ASP A C 1
ATOM 881 O O . ASP A 1 119 ? -5.576 15.550 29.542 1.00 39.69 119 ASP A O 1
ATOM 885 N N . GLN A 1 120 ? -7.524 15.022 30.536 1.00 38.50 120 GLN A N 1
ATOM 886 C CA . GLN A 1 120 ? -7.955 16.374 30.929 1.00 38.50 120 GLN A CA 1
ATOM 887 C C . GLN A 1 120 ? -8.425 16.351 32.378 1.00 38.50 120 GLN A C 1
ATOM 889 O O . GLN A 1 120 ? -9.173 15.408 32.722 1.00 38.50 120 GLN A O 1
#

pLDDT: mean 85.66, std 13.12, range [38.5, 96.56]

Radius of gyration: 18.54 Å; chains: 1; bounding box: 46×24×55 Å

Foldseek 3Di:
DVVVVLVVLVVVLVVQQVVQQVQLQVQLQVLFQQLLVVFDQDPVRATDFDPVSQVSSQVSSVVRHDPQKAWDGKTFIADPNFGKIKTKMWGWGPCRNHHIDIDIDIYMHTDDPDPPPDPD

Sequence (120 aa):
MPIMSLFLLGILDYMVTNARVMETVAVADLAAHAGAQEITVLPDGTITATTAGNGIAATYFNTQRPGYAQLNSVSCGRHQGRPACLVTARVRSAGYLLPTRWVTIRAIGYLAHGVTRGDQ